Protein AF-A0AAN4Z5S1-F1 (afdb_monomer)

Sequence (90 aa):
MIIVLGIVCNATSNEWIWADGSPVDYRPPGFSGHLNQPCTPNGEWYYNRRDANTIHEGYWYHYTGEATVNYDIHCVTELKKSLRFMRMTA

InterPro domains:
  IPR050976 Snake venom C-type lectin-like [PTHR22991] (3-80)

Mean predicted aligned error: 9.82 Å

Radius of gyration: 14.37 Å; Cα contacts (8 Å, |Δi|>4): 118; chains: 1; bounding box: 27×37×32 Å

pLDDT: mean 77.1, std 17.48, range [33.59, 96.06]

Secondary structure (DSSP, 8-state):
-EEEE-EEEETTTTEEEETTS-B-----SSB-GGGGS---TT-EEEEES--TT-S-TT-EEEE-S-----------S---GGG-------

Solvent-accessible surface area (backbone atoms only — not comparable to full-atom values): 6011 Å² total; per-residue (Å²): 81,78,41,82,44,65,46,36,52,38,86,86,81,38,38,59,21,34,74,88,71,46,75,66,80,81,76,66,99,37,62,43,72,64,78,82,43,71,41,52,86,81,42,45,33,30,38,31,72,47,46,102,90,54,98,53,70,58,26,33,46,70,50,76,74,99,68,93,78,90,79,93,84,78,90,70,94,70,73,65,82,85,72,83,73,85,85,86,79,134

Structure (mmCIF, N/CA/C/O backbone):
data_AF-A0AAN4Z5S1-F1
#
_entry.id   AF-A0AAN4Z5S1-F1
#
loop_
_atom_site.group_PDB
_atom_site.id
_atom_site.type_symbol
_atom_site.label_atom_id
_atom_site.label_alt_id
_atom_site.label_comp_id
_atom_site.label_asym_id
_atom_site.label_entity_id
_atom_site.label_seq_id
_atom_site.pdbx_PDB_ins_code
_atom_site.Cartn_x
_atom_site.Cartn_y
_atom_site.Cartn_z
_atom_site.occupancy
_atom_site.B_iso_or_equiv
_atom_site.auth_seq_id
_atom_site.auth_comp_id
_atom_site.auth_asym_id
_atom_site.auth_atom_id
_atom_site.pdbx_PDB_model_num
ATOM 1 N N . MET A 1 1 ? 4.394 0.923 -15.919 1.00 67.5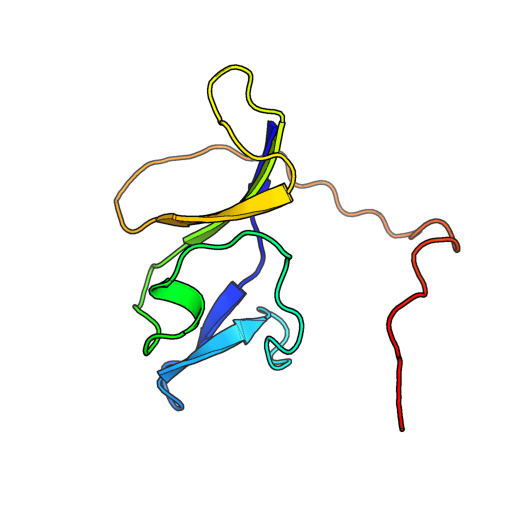6 1 MET A N 1
ATOM 2 C CA . MET A 1 1 ? 3.111 0.279 -15.573 1.00 67.56 1 MET A CA 1
ATOM 3 C C . MET A 1 1 ? 2.945 0.318 -14.067 1.00 67.56 1 MET A C 1
ATOM 5 O O . MET A 1 1 ? 3.784 -0.222 -13.349 1.00 67.56 1 MET A O 1
ATOM 9 N N . ILE A 1 2 ? 1.885 0.980 -13.619 1.00 75.94 2 ILE A N 1
ATOM 10 C CA . ILE A 1 2 ? 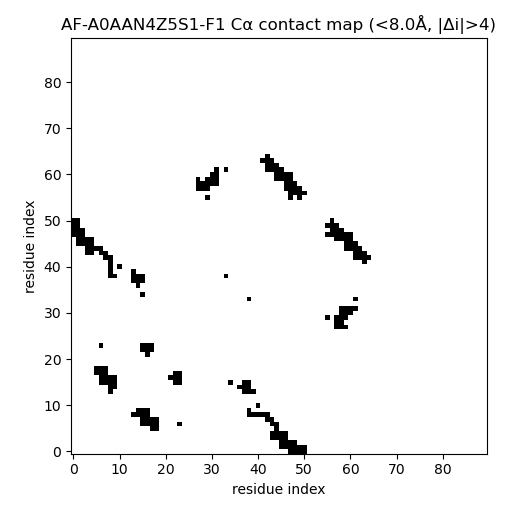1.548 1.199 -12.213 1.00 75.94 2 ILE A CA 1
ATOM 11 C C . ILE A 1 2 ? 0.365 0.293 -11.872 1.00 75.94 2 ILE A C 1
ATOM 13 O O . ILE A 1 2 ? -0.564 0.177 -12.667 1.00 75.94 2 ILE A O 1
ATOM 17 N N . ILE A 1 3 ? 0.417 -0.360 -10.716 1.00 82.38 3 ILE A N 1
ATOM 18 C CA . ILE A 1 3 ? -0.682 -1.161 -10.172 1.00 82.38 3 ILE A CA 1
ATOM 19 C C . ILE A 1 3 ? -1.149 -0.488 -8.886 1.00 82.38 3 ILE A C 1
ATOM 21 O O . ILE A 1 3 ? -0.326 -0.226 -8.014 1.00 82.38 3 ILE A O 1
ATOM 25 N N . VAL A 1 4 ? -2.449 -0.231 -8.756 1.00 85.25 4 VAL A N 1
ATOM 26 C CA . VAL A 1 4 ? -3.033 0.250 -7.497 1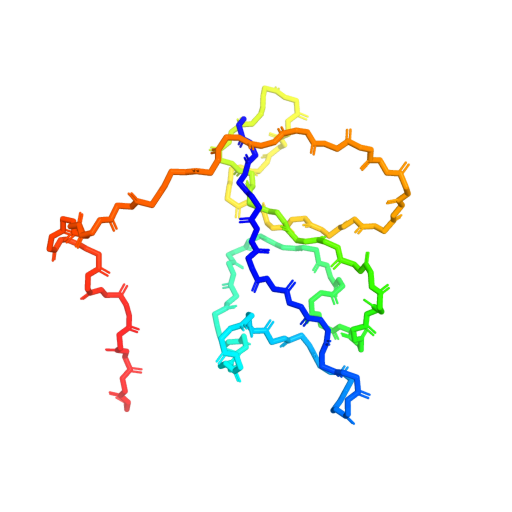.00 85.25 4 VAL A CA 1
ATOM 27 C C . VAL A 1 4 ? -2.991 -0.872 -6.467 1.00 85.25 4 VAL A C 1
ATOM 29 O O . VAL A 1 4 ? -3.382 -2.005 -6.750 1.00 85.25 4 VAL A O 1
ATOM 32 N N . LEU A 1 5 ? -2.504 -0.558 -5.273 1.00 89.12 5 LEU A N 1
ATOM 33 C CA . LEU A 1 5 ? -2.547 -1.446 -4.123 1.00 89.12 5 LEU A CA 1
ATOM 34 C C . LEU A 1 5 ? -3.796 -1.123 -3.310 1.00 89.12 5 LEU A C 1
ATOM 36 O O . LEU A 1 5 ? -4.055 0.034 -2.995 1.00 89.12 5 LEU A O 1
ATOM 40 N N . GLY A 1 6 ? -4.548 -2.152 -2.924 1.00 90.88 6 GLY A N 1
ATOM 41 C CA . GLY A 1 6 ? -5.714 -2.009 -2.052 1.00 90.88 6 GLY A CA 1
ATOM 42 C C . GLY A 1 6 ? -5.335 -1.765 -0.591 1.00 90.88 6 GLY A C 1
ATOM 43 O O . GLY A 1 6 ? -5.845 -2.465 0.272 1.00 90.88 6 GLY A O 1
ATOM 44 N N . ILE A 1 7 ? -4.405 -0.851 -0.314 1.00 93.31 7 ILE A N 1
ATOM 45 C CA . ILE A 1 7 ? -4.028 -0.441 1.043 1.00 93.31 7 ILE A CA 1
ATOM 46 C C . ILE A 1 7 ? -4.832 0.805 1.390 1.00 93.31 7 ILE A C 1
ATOM 48 O O . ILE A 1 7 ? -4.847 1.768 0.627 1.00 93.31 7 ILE A O 1
ATOM 52 N N . VAL A 1 8 ? -5.484 0.787 2.545 1.00 94.00 8 VAL A N 1
ATOM 53 C CA . VAL A 1 8 ? -6.364 1.852 3.024 1.00 94.00 8 VAL A CA 1
ATOM 54 C C . VAL A 1 8 ? -6.003 2.245 4.453 1.00 94.00 8 VAL A C 1
ATOM 56 O O . VAL A 1 8 ? -5.346 1.499 5.181 1.00 94.00 8 VAL A O 1
ATOM 59 N N . CYS A 1 9 ? -6.424 3.440 4.858 1.00 94.75 9 CYS A N 1
ATOM 60 C CA . CYS A 1 9 ? -6.231 3.931 6.216 1.00 94.75 9 CYS A CA 1
ATOM 61 C C . CYS A 1 9 ? -7.371 3.449 7.124 1.00 94.75 9 CYS A C 1
ATOM 63 O O . CYS A 1 9 ? -8.539 3.757 6.873 1.00 94.75 9 CYS A O 1
ATOM 65 N N . ASN A 1 10 ? -7.050 2.714 8.190 1.00 94.75 10 ASN A N 1
ATOM 66 C CA . ASN A 1 10 ? -8.012 2.397 9.240 1.00 94.75 10 ASN A CA 1
ATOM 67 C C . ASN A 1 10 ? -8.188 3.619 10.149 1.00 94.75 10 ASN A C 1
ATOM 69 O O . ASN A 1 10 ? -7.320 3.918 10.963 1.00 94.75 10 ASN A O 1
ATOM 73 N N . ALA A 1 11 ? -9.325 4.307 10.050 1.00 89.50 11 ALA A N 1
ATOM 74 C CA . ALA A 1 11 ? -9.576 5.524 10.826 1.00 89.50 11 ALA A CA 1
ATOM 75 C C . ALA A 1 11 ? -9.659 5.295 12.350 1.00 89.50 11 ALA A C 1
ATOM 77 O O . ALA A 1 11 ? -9.511 6.243 13.115 1.00 89.50 11 ALA A O 1
ATOM 78 N N . THR A 1 12 ? -9.908 4.061 12.803 1.00 92.81 12 THR A N 1
ATOM 79 C CA . THR A 1 12 ? -9.990 3.729 14.232 1.00 92.81 12 THR A CA 1
ATOM 80 C C . THR A 1 12 ? -8.614 3.464 14.835 1.00 92.81 12 THR A C 1
ATOM 82 O O . THR A 1 12 ? -8.322 3.995 15.903 1.00 92.81 12 THR A O 1
ATOM 85 N N . SER A 1 13 ? -7.771 2.659 14.178 1.00 93.31 13 SER A N 1
ATOM 86 C CA . SER A 1 13 ? -6.417 2.352 14.676 1.00 93.31 13 SER A CA 1
ATOM 87 C C . SER A 1 13 ? -5.345 3.328 14.190 1.00 93.31 13 SER A C 1
ATOM 89 O O . SER A 1 13 ? -4.263 3.372 14.765 1.00 93.31 13 SER A O 1
ATOM 91 N N . ASN A 1 14 ? -5.649 4.139 13.174 1.00 93.69 14 ASN A N 1
ATOM 92 C CA . ASN A 1 14 ? -4.713 5.030 12.489 1.00 93.69 14 ASN A CA 1
ATOM 93 C C . ASN A 1 14 ? -3.546 4.289 11.799 1.00 93.69 14 ASN A C 1
ATOM 95 O O . ASN A 1 14 ? -2.441 4.819 11.661 1.00 93.69 14 ASN A O 1
ATOM 99 N N . GLU A 1 15 ? -3.797 3.054 11.357 1.00 94.69 15 GLU A N 1
ATOM 100 C CA . GLU A 1 15 ? -2.821 2.177 10.704 1.00 94.69 15 GLU A CA 1
ATOM 101 C C . GLU A 1 15 ? -3.199 1.879 9.249 1.00 94.69 15 GLU A C 1
ATOM 103 O O . GLU A 1 15 ? -4.375 1.835 8.877 1.00 94.69 15 GLU A O 1
ATOM 108 N N . TRP A 1 16 ? -2.185 1.619 8.422 1.00 95.31 16 TRP A N 1
ATOM 109 C CA . TRP A 1 16 ? -2.382 1.077 7.081 1.00 95.31 16 TRP A CA 1
ATOM 110 C C . TRP A 1 16 ? -2.827 -0.389 7.157 1.00 95.31 16 TRP A C 1
ATOM 112 O O . TRP A 1 16 ? -2.149 -1.221 7.761 1.00 95.31 16 TRP A O 1
ATOM 122 N N . ILE A 1 17 ? -3.941 -0.708 6.501 1.00 96.06 17 ILE A N 1
ATOM 123 C CA . ILE A 1 17 ? -4.502 -2.062 6.387 1.00 96.06 17 ILE A CA 1
ATOM 124 C C . ILE A 1 17 ? -4.794 -2.385 4.924 1.00 96.06 17 ILE A C 1
ATOM 126 O O . ILE A 1 17 ? -4.933 -1.486 4.094 1.00 96.06 17 ILE A O 1
ATOM 130 N N . TRP A 1 18 ? -4.920 -3.663 4.592 1.00 94.00 18 TRP A N 1
ATOM 131 C CA . TRP A 1 18 ? -5.510 -4.048 3.317 1.00 94.00 18 TRP A CA 1
ATOM 132 C C . TRP A 1 18 ? -7.013 -3.746 3.318 1.00 94.00 18 TRP A C 1
ATOM 134 O O . TRP A 1 18 ? -7.670 -3.750 4.359 1.00 94.00 18 TRP A O 1
ATOM 144 N N . ALA A 1 19 ? -7.577 -3.502 2.138 1.00 92.19 19 ALA A N 1
ATOM 145 C CA . ALA A 1 19 ? -8.990 -3.182 1.950 1.00 92.19 19 ALA A CA 1
ATOM 146 C C . ALA A 1 19 ? -9.939 -4.313 2.395 1.00 92.19 19 ALA A C 1
ATOM 148 O O . ALA A 1 19 ? -11.128 -4.070 2.582 1.00 92.19 19 ALA A O 1
ATOM 149 N N . ASP A 1 20 ? -9.428 -5.534 2.582 1.00 90.00 20 ASP A N 1
ATOM 150 C CA . ASP A 1 20 ? -10.164 -6.667 3.154 1.00 90.00 20 ASP A CA 1
ATOM 151 C C . ASP A 1 20 ? -10.153 -6.700 4.698 1.00 90.00 20 ASP A C 1
ATOM 153 O O . ASP A 1 20 ? -10.754 -7.588 5.302 1.00 90.00 20 ASP A O 1
ATOM 157 N N . GLY A 1 21 ? -9.489 -5.736 5.343 1.00 91.31 21 GLY A N 1
ATOM 158 C CA . GLY A 1 21 ? -9.357 -5.634 6.794 1.00 91.31 21 GLY A CA 1
ATOM 159 C C . GLY A 1 21 ? -8.143 -6.356 7.377 1.00 91.31 21 GLY A C 1
ATOM 160 O O . GLY A 1 21 ? -7.890 -6.229 8.575 1.00 91.31 21 GLY A O 1
ATOM 161 N N . SER A 1 22 ? -7.381 -7.103 6.573 1.00 92.81 22 SER A N 1
ATOM 162 C CA . SER A 1 22 ? -6.164 -7.761 7.047 1.00 92.81 22 SER A CA 1
ATOM 163 C C . SER A 1 22 ? -5.035 -6.748 7.303 1.00 92.81 22 SER A C 1
ATOM 165 O O . SER A 1 22 ? -4.964 -5.700 6.650 1.00 92.81 22 SER A O 1
ATOM 167 N N . PRO A 1 23 ? -4.141 -7.016 8.272 1.00 93.94 23 PRO A N 1
ATOM 168 C CA . PRO A 1 23 ? -3.015 -6.130 8.536 1.00 93.94 23 PRO A CA 1
ATOM 169 C C . PRO A 1 23 ? -2.044 -6.124 7.351 1.00 93.94 23 PRO A C 1
ATOM 171 O O . PRO A 1 23 ? -1.799 -7.161 6.734 1.00 93.94 23 PRO A O 1
ATOM 174 N N . VAL A 1 24 ? -1.427 -4.974 7.061 1.00 93.19 24 VAL A N 1
ATOM 175 C CA . VAL A 1 24 ? -0.272 -4.954 6.153 1.00 93.19 24 VAL A CA 1
ATOM 176 C C . VAL A 1 24 ? 0.924 -5.502 6.928 1.00 93.19 24 VAL A C 1
ATOM 178 O O . VAL A 1 24 ? 1.577 -4.777 7.680 1.00 93.19 24 VAL A O 1
ATOM 181 N N . ASP A 1 25 ? 1.222 -6.782 6.750 1.00 91.00 25 ASP A N 1
ATOM 182 C CA . ASP A 1 25 ? 2.329 -7.511 7.385 1.00 91.00 25 ASP A CA 1
ATOM 183 C C . ASP A 1 25 ? 3.528 -7.715 6.440 1.00 91.00 25 ASP A C 1
ATOM 185 O O . ASP A 1 25 ? 4.671 -7.818 6.881 1.00 91.00 25 ASP A O 1
ATOM 189 N N . TYR A 1 26 ? 3.296 -7.674 5.128 1.00 87.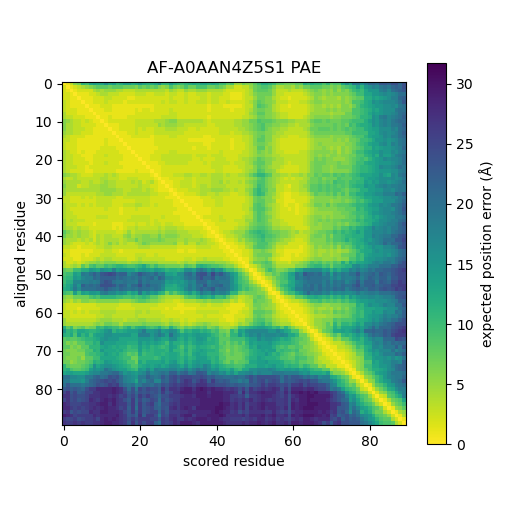94 26 TYR A N 1
ATOM 190 C CA . TYR A 1 26 ? 4.344 -7.661 4.114 1.00 87.94 26 TYR A CA 1
ATOM 191 C C . TYR A 1 26 ? 4.933 -6.255 3.913 1.00 87.94 26 TYR A C 1
ATOM 193 O O . TYR A 1 26 ? 4.217 -5.253 3.845 1.00 87.94 26 TYR A O 1
ATOM 201 N N . ARG A 1 27 ? 6.262 -6.170 3.788 1.00 86.88 27 ARG A N 1
ATOM 202 C CA . ARG A 1 27 ? 6.989 -4.961 3.374 1.00 86.88 27 ARG A CA 1
ATOM 203 C C . ARG A 1 27 ? 7.867 -5.319 2.173 1.00 86.88 27 ARG A C 1
ATOM 205 O O . ARG A 1 27 ? 8.694 -6.225 2.301 1.00 86.88 27 ARG A O 1
ATOM 212 N N . PRO A 1 28 ? 7.708 -4.664 1.010 1.00 86.00 28 PRO A N 1
ATOM 213 C CA . PRO A 1 28 ? 8.596 -4.912 -0.120 1.00 86.00 28 PRO A CA 1
ATOM 214 C C . PRO A 1 28 ? 10.018 -4.409 0.197 1.00 86.00 28 PRO A C 1
ATOM 216 O O . PRO A 1 28 ? 10.197 -3.594 1.101 1.00 86.00 28 PRO A O 1
ATOM 219 N N . PRO A 1 29 ? 11.043 -4.814 -0.570 1.00 85.19 29 PRO A N 1
ATOM 220 C CA . PRO A 1 29 ? 12.402 -4.289 -0.406 1.00 85.19 29 PRO A CA 1
ATOM 221 C C . PRO A 1 29 ? 12.515 -2.767 -0.605 1.00 85.19 29 PRO A C 1
ATOM 223 O O . PRO A 1 29 ? 13.405 -2.139 -0.039 1.00 85.19 29 PRO A O 1
ATOM 226 N N . GLY A 1 30 ? 11.622 -2.174 -1.406 1.00 87.94 30 GLY A N 1
ATOM 227 C CA . GLY A 1 30 ? 11.552 -0.735 -1.643 1.00 87.94 30 GLY A CA 1
ATOM 228 C C . GLY A 1 30 ? 10.139 -0.204 -1.429 1.00 87.94 30 GLY A C 1
ATOM 229 O O . GLY A 1 30 ? 9.194 -0.667 -2.063 1.00 87.94 30 GLY A O 1
ATOM 230 N N . PHE A 1 31 ? 9.990 0.778 -0.545 1.00 90.62 31 PHE A N 1
ATOM 231 C CA . PHE A 1 31 ? 8.714 1.439 -0.285 1.00 90.62 31 PHE A CA 1
ATOM 232 C C . PHE A 1 31 ? 8.901 2.859 0.246 1.00 90.62 31 PHE A C 1
ATOM 234 O O . PHE A 1 31 ? 9.960 3.227 0.761 1.00 90.62 31 PHE A O 1
ATOM 241 N N . SER A 1 32 ? 7.844 3.657 0.124 1.00 91.38 32 SER A N 1
ATOM 242 C CA . SER A 1 32 ? 7.727 4.980 0.727 1.00 91.38 32 SER A CA 1
ATOM 243 C C . SER A 1 32 ? 7.707 4.882 2.249 1.00 91.38 32 SER A C 1
ATOM 245 O O . SER A 1 32 ? 6.915 4.131 2.817 1.00 91.38 32 SER A O 1
ATOM 247 N N . GLY A 1 33 ? 8.505 5.713 2.926 1.00 92.06 33 GLY A N 1
ATOM 248 C CA . GLY A 1 33 ? 8.564 5.765 4.393 1.00 92.06 33 GLY A CA 1
ATOM 249 C C . GLY A 1 33 ? 7.224 6.070 5.080 1.00 92.06 33 GLY A C 1
ATOM 250 O O . GLY A 1 33 ? 7.079 5.793 6.267 1.00 92.06 33 GLY A O 1
ATOM 251 N N . HIS A 1 34 ? 6.227 6.556 4.331 1.00 92.38 34 HIS A N 1
ATOM 252 C CA . HIS A 1 34 ? 4.852 6.755 4.802 1.00 92.38 34 HIS A CA 1
ATOM 253 C C . HIS A 1 34 ? 4.190 5.464 5.306 1.00 92.38 34 HIS A C 1
ATOM 255 O O . HIS A 1 34 ? 3.274 5.536 6.118 1.00 92.38 34 HIS A O 1
ATOM 261 N N . LEU A 1 35 ? 4.671 4.286 4.885 1.00 92.81 35 LEU A N 1
ATOM 262 C CA . LEU A 1 35 ? 4.137 2.998 5.343 1.00 92.81 35 LEU A CA 1
ATOM 263 C C . LEU A 1 35 ? 4.430 2.739 6.830 1.00 92.81 35 LEU A C 1
ATOM 265 O O . LEU A 1 35 ? 3.765 1.920 7.455 1.00 92.81 35 LEU A O 1
ATOM 269 N N . ASN A 1 36 ? 5.426 3.436 7.384 1.00 93.12 36 ASN A N 1
ATOM 270 C CA . ASN A 1 36 ? 5.844 3.340 8.784 1.00 93.12 36 ASN A CA 1
ATOM 271 C C . ASN A 1 36 ? 5.334 4.515 9.635 1.00 93.12 36 ASN A C 1
ATOM 273 O O . ASN A 1 36 ? 5.794 4.704 10.758 1.00 93.12 36 ASN A O 1
ATOM 277 N N . GLN A 1 37 ? 4.448 5.339 9.083 1.00 93.25 37 GLN A N 1
ATOM 278 C CA . GLN A 1 37 ? 3.837 6.472 9.767 1.00 93.25 37 GLN A CA 1
ATOM 279 C C . GLN A 1 37 ? 2.350 6.189 9.993 1.00 93.25 37 GLN A C 1
ATOM 281 O O . GLN A 1 37 ? 1.787 5.337 9.296 1.00 93.25 37 GLN A O 1
ATOM 286 N N . PRO A 1 38 ? 1.700 6.903 10.930 1.00 93.94 38 PRO A N 1
ATOM 287 C CA . PRO A 1 38 ? 0.249 6.882 11.027 1.00 93.94 38 PRO A CA 1
ATOM 288 C C . PRO A 1 38 ? -0.380 7.183 9.665 1.00 93.94 38 PRO A C 1
ATOM 290 O O . PRO A 1 38 ? 0.109 8.045 8.924 1.00 93.94 38 PRO A O 1
ATOM 293 N N . CYS A 1 39 ? -1.422 6.437 9.308 1.00 93.19 39 CYS A N 1
ATOM 294 C CA . CYS A 1 39 ? -1.992 6.550 7.975 1.00 93.19 39 CYS A CA 1
ATOM 295 C C . CYS A 1 39 ? -2.676 7.904 7.771 1.00 93.19 39 CYS A C 1
ATOM 297 O O . CYS A 1 39 ? -3.112 8.568 8.708 1.00 93.19 39 CYS A O 1
ATOM 299 N N . THR A 1 40 ? -2.750 8.342 6.517 1.00 89.56 40 THR A N 1
ATOM 300 C CA . THR A 1 40 ? -3.463 9.572 6.162 1.00 89.56 40 THR A CA 1
ATOM 301 C C . THR A 1 40 ? -4.737 9.198 5.410 1.00 89.56 40 THR A C 1
ATOM 303 O O . THR A 1 40 ? -4.667 8.397 4.471 1.00 89.56 40 THR A O 1
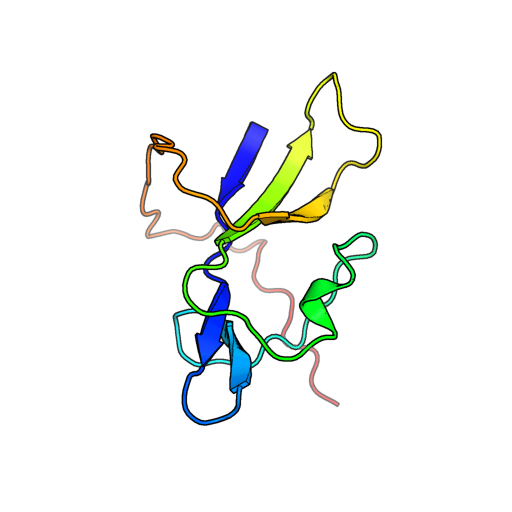ATOM 306 N N . PRO A 1 41 ? -5.904 9.752 5.788 1.00 83.62 41 PRO A N 1
ATOM 307 C CA . PRO A 1 41 ? -7.115 9.608 4.993 1.00 83.62 41 PRO A CA 1
ATOM 308 C C . PRO A 1 41 ? -6.861 10.051 3.547 1.00 83.62 41 PRO A C 1
ATOM 310 O O . PRO A 1 41 ? -6.159 11.034 3.317 1.00 83.62 41 PRO A O 1
ATOM 313 N N . ASN A 1 42 ? -7.438 9.335 2.582 1.00 83.75 42 ASN A N 1
ATOM 314 C CA . ASN A 1 42 ? -7.296 9.596 1.141 1.00 83.75 42 ASN A CA 1
ATOM 315 C C . ASN A 1 42 ? -5.879 9.391 0.564 1.00 83.75 42 ASN A C 1
ATOM 317 O O . ASN A 1 42 ? -5.599 9.850 -0.540 1.00 83.75 42 ASN A O 1
ATOM 321 N N . GLY A 1 43 ? -4.978 8.721 1.288 1.00 86.44 43 GLY A N 1
ATOM 322 C CA . GLY A 1 43 ? -3.706 8.276 0.722 1.00 86.44 43 GLY A CA 1
ATOM 323 C C . GLY A 1 43 ? -3.887 7.038 -0.154 1.00 86.44 43 GLY A C 1
ATOM 324 O O . GLY A 1 43 ? -4.481 6.052 0.283 1.00 86.44 43 GLY A O 1
ATOM 325 N N . GLU A 1 44 ? -3.348 7.081 -1.371 1.00 88.88 44 GLU A N 1
ATOM 326 C CA . GLU A 1 44 ? -3.345 5.949 -2.298 1.00 88.88 44 GLU A CA 1
ATOM 327 C C . GLU A 1 44 ? -1.954 5.318 -2.392 1.00 88.88 44 GLU A C 1
ATOM 329 O O . GLU A 1 44 ? -0.919 5.994 -2.328 1.00 88.88 44 GLU A O 1
ATOM 334 N N . TRP A 1 45 ? -1.941 3.996 -2.551 1.00 91.06 45 TRP A N 1
ATOM 335 C CA . TRP A 1 45 ? -0.732 3.191 -2.639 1.00 91.06 45 TRP A CA 1
ATOM 336 C C . TRP A 1 45 ? -0.631 2.510 -3.985 1.00 91.06 45 TRP A C 1
ATOM 338 O O . TRP A 1 45 ? -1.613 2.009 -4.534 1.00 91.06 45 TRP A O 1
ATOM 348 N N . TYR A 1 46 ? 0.591 2.420 -4.491 1.00 88.06 46 TYR A N 1
ATOM 349 C CA . TYR A 1 46 ? 0.819 1.871 -5.811 1.00 88.06 46 TYR A CA 1
ATOM 350 C C . TYR A 1 46 ? 2.123 1.098 -5.888 1.00 88.06 46 TYR A C 1
ATOM 352 O O . TYR A 1 46 ? 3.145 1.485 -5.323 1.00 88.06 46 TYR A O 1
ATOM 360 N N . TYR A 1 47 ? 2.092 0.033 -6.672 1.00 87.06 47 TYR A N 1
ATOM 361 C CA . TYR A 1 47 ? 3.239 -0.774 -7.032 1.00 87.06 47 TYR A CA 1
ATOM 362 C C . TYR A 1 47 ? 3.741 -0.387 -8.418 1.00 87.06 47 TYR A C 1
ATOM 364 O O . TYR A 1 47 ? 3.014 -0.472 -9.416 1.00 87.06 47 TYR A O 1
ATOM 372 N N . ASN A 1 48 ? 5.014 -0.008 -8.500 1.00 80.94 48 ASN A N 1
ATOM 373 C CA . ASN A 1 48 ? 5.657 0.247 -9.777 1.00 80.94 48 ASN A CA 1
ATOM 374 C C . ASN A 1 48 ? 6.277 -1.038 -10.340 1.00 80.94 48 ASN A C 1
ATOM 376 O O . ASN A 1 48 ? 7.289 -1.533 -9.844 1.00 80.94 48 ASN A O 1
ATOM 380 N N . ARG A 1 49 ? 5.678 -1.582 -11.406 1.00 70.25 49 ARG A N 1
ATOM 381 C CA . ARG A 1 49 ? 6.172 -2.812 -12.050 1.00 70.25 49 ARG A CA 1
ATOM 382 C C . ARG A 1 49 ? 7.360 -2.563 -12.984 1.00 70.25 49 ARG A C 1
ATOM 384 O O . ARG A 1 49 ? 8.096 -3.501 -13.257 1.00 70.25 49 ARG A O 1
ATOM 391 N N . ARG A 1 50 ? 7.481 -1.340 -13.507 1.00 64.44 50 ARG A N 1
ATOM 392 C CA . ARG A 1 50 ? 8.522 -0.808 -14.406 1.00 64.44 50 ARG A CA 1
ATOM 393 C C . ARG A 1 50 ? 7.962 0.476 -14.983 1.00 64.44 50 ARG A C 1
ATOM 395 O O . ARG A 1 50 ? 7.000 0.420 -15.754 1.00 64.44 50 ARG A O 1
ATOM 402 N N . ASP A 1 51 ? 8.550 1.607 -14.669 1.00 54.09 51 ASP A N 1
ATOM 403 C CA . ASP A 1 51 ? 8.406 2.808 -15.477 1.00 54.09 51 ASP A CA 1
ATOM 404 C C . ASP A 1 51 ? 9.814 3.193 -15.946 1.00 54.09 51 ASP A C 1
ATOM 406 O O . ASP A 1 51 ? 10.786 3.038 -15.210 1.00 54.09 51 ASP A O 1
ATOM 410 N N . ALA A 1 52 ? 9.923 3.586 -17.218 1.00 55.12 52 ALA A N 1
ATOM 411 C CA . ALA A 1 52 ? 11.181 3.959 -17.860 1.00 55.12 52 ALA A CA 1
ATOM 412 C C . ALA A 1 52 ? 11.871 5.140 -17.150 1.00 55.12 52 ALA A C 1
ATOM 414 O O . ALA A 1 52 ? 13.068 5.343 -17.334 1.00 55.12 52 ALA A O 1
ATOM 415 N N . ASN A 1 53 ? 11.126 5.873 -16.319 1.00 55.09 53 ASN A N 1
ATOM 416 C CA . ASN A 1 53 ? 11.588 7.034 -15.570 1.00 55.09 53 ASN A CA 1
ATOM 417 C C . ASN A 1 53 ? 11.766 6.784 -14.061 1.00 55.09 53 ASN A C 1
ATOM 419 O O . ASN A 1 53 ? 12.042 7.729 -13.325 1.00 55.09 53 ASN A O 1
ATOM 423 N N . THR A 1 54 ? 11.612 5.548 -13.566 1.00 57.25 54 THR A N 1
ATOM 424 C CA . THR A 1 54 ? 11.731 5.243 -12.128 1.00 57.25 54 THR A CA 1
ATOM 425 C C . THR A 1 54 ? 12.842 4.243 -11.833 1.00 57.25 54 THR A C 1
ATOM 427 O O . THR A 1 54 ? 13.006 3.229 -12.501 1.00 5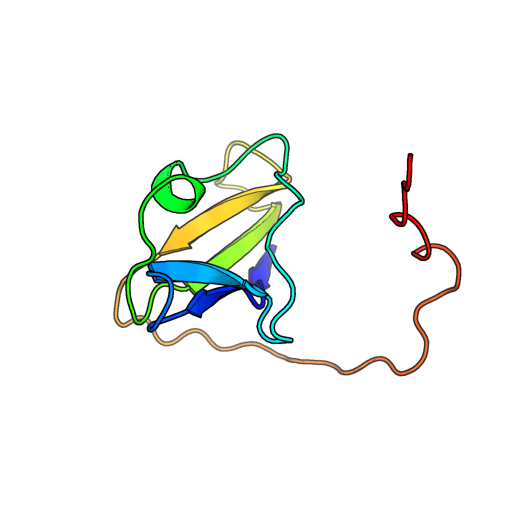7.25 54 THR A O 1
ATOM 430 N N . ILE A 1 55 ? 13.603 4.539 -10.780 1.00 55.75 55 ILE A N 1
ATOM 431 C CA . ILE A 1 55 ? 14.911 3.934 -10.488 1.00 55.75 55 ILE A CA 1
ATOM 432 C C . ILE A 1 55 ? 14.781 2.524 -9.867 1.00 55.75 55 ILE A C 1
ATOM 434 O O . ILE A 1 55 ? 15.748 1.764 -9.838 1.00 55.75 55 ILE A O 1
ATOM 438 N N . HIS A 1 56 ? 13.591 2.136 -9.391 1.00 63.00 56 HIS A N 1
ATOM 439 C CA . HIS A 1 56 ? 13.402 0.901 -8.624 1.00 63.00 56 HIS A CA 1
ATOM 440 C C . HIS A 1 56 ? 12.146 0.136 -9.054 1.00 63.00 56 HIS A C 1
ATOM 442 O O . HIS A 1 56 ? 11.020 0.494 -8.701 1.00 63.00 56 HIS A O 1
ATOM 448 N N . GLU A 1 57 ? 12.348 -0.954 -9.796 1.00 72.75 57 GLU A N 1
ATOM 449 C CA . GLU A 1 57 ? 11.316 -1.974 -9.984 1.00 72.75 57 GLU A CA 1
ATOM 450 C C . GLU A 1 57 ? 10.856 -2.493 -8.619 1.00 72.75 57 GLU A C 1
ATOM 452 O O . GLU A 1 57 ? 11.664 -2.752 -7.727 1.00 72.75 57 GLU A O 1
ATOM 457 N N . GLY A 1 58 ? 9.549 -2.647 -8.448 1.00 78.44 58 GLY A N 1
ATOM 458 C CA . GLY A 1 58 ? 8.982 -3.198 -7.227 1.00 78.44 58 GLY A CA 1
ATOM 459 C C . GLY A 1 58 ? 8.809 -2.207 -6.078 1.00 78.44 58 GLY A C 1
ATOM 460 O O . GLY A 1 58 ? 8.409 -2.621 -4.990 1.00 78.44 58 GLY A O 1
ATOM 461 N N . TYR A 1 59 ? 9.069 -0.915 -6.302 1.00 86.44 59 TYR A N 1
ATOM 462 C CA . TYR A 1 59 ? 8.888 0.115 -5.283 1.00 86.44 59 TYR A CA 1
ATOM 463 C C . TYR A 1 59 ? 7.406 0.420 -5.030 1.00 86.44 59 TYR A C 1
ATOM 465 O O . TYR A 1 59 ? 6.640 0.643 -5.975 1.00 86.44 59 TYR A O 1
ATOM 473 N N . TRP A 1 60 ? 7.009 0.461 -3.755 1.00 90.81 60 TRP A N 1
ATOM 474 C CA . TRP A 1 60 ? 5.680 0.920 -3.345 1.00 90.81 60 TRP A CA 1
ATOM 475 C C . TRP A 1 60 ? 5.705 2.413 -3.060 1.00 90.81 60 TRP A C 1
ATOM 477 O O . TRP A 1 60 ? 6.361 2.852 -2.115 1.00 90.81 60 TRP A O 1
ATOM 487 N N . TYR A 1 61 ? 4.978 3.197 -3.844 1.00 88.38 61 TYR A N 1
ATOM 488 C CA . TYR A 1 61 ? 4.874 4.632 -3.619 1.00 88.38 61 TYR A CA 1
ATOM 489 C C . TYR A 1 61 ? 3.509 5.001 -3.039 1.00 88.38 61 TYR A C 1
ATOM 491 O O . TYR A 1 61 ? 2.499 4.353 -3.310 1.00 88.38 61 TYR A O 1
ATOM 499 N N . HIS A 1 62 ? 3.525 6.045 -2.217 1.00 90.25 62 HIS A N 1
ATOM 500 C CA . HIS A 1 62 ? 2.357 6.648 -1.592 1.00 90.25 62 HIS A CA 1
ATOM 501 C C . HIS A 1 62 ? 2.141 8.019 -2.215 1.00 90.25 62 HIS A C 1
ATOM 503 O O . HIS A 1 62 ? 3.113 8.752 -2.425 1.00 90.25 62 HIS A O 1
ATOM 509 N N . TYR A 1 63 ? 0.892 8.364 -2.488 1.00 86.62 63 TYR A N 1
ATOM 510 C CA . TYR A 1 63 ? 0.521 9.666 -3.016 1.00 86.62 63 TYR A CA 1
ATOM 511 C C . TYR A 1 63 ? -0.715 10.195 -2.294 1.00 86.62 63 TYR A C 1
ATOM 513 O O . TYR A 1 63 ? -1.659 9.457 -2.023 1.00 86.62 63 TYR A O 1
ATOM 521 N N . THR A 1 64 ? -0.696 11.493 -2.015 1.00 83.62 64 THR A N 1
ATOM 522 C CA . THR A 1 64 ? -1.826 12.253 -1.480 1.00 83.62 64 THR A CA 1
ATOM 523 C C . THR A 1 64 ? -2.024 13.460 -2.382 1.00 83.62 64 THR A C 1
ATOM 525 O O . THR A 1 64 ? -1.161 14.339 -2.432 1.00 83.62 64 THR A O 1
ATOM 528 N N . GLY A 1 65 ? -3.129 13.496 -3.116 1.00 75.69 65 GLY A N 1
ATOM 529 C CA . GLY A 1 65 ? -3.463 14.588 -4.023 1.00 75.69 65 GLY A CA 1
ATOM 530 C C . GLY A 1 65 ? -4.698 14.269 -4.855 1.00 75.69 65 GLY A C 1
ATOM 531 O O . GLY A 1 65 ? -5.072 13.110 -5.008 1.00 75.69 65 GLY A O 1
ATOM 532 N N . GLU A 1 66 ? -5.328 15.305 -5.401 1.00 65.38 66 GLU A N 1
ATOM 533 C CA . GLU A 1 66 ? -6.455 15.163 -6.321 1.00 65.38 66 GLU A CA 1
ATOM 534 C C . GLU A 1 66 ? -5.922 14.974 -7.744 1.00 65.38 66 GLU A C 1
ATOM 536 O O . GLU A 1 66 ? -5.737 15.925 -8.501 1.00 65.38 66 GLU A O 1
ATOM 541 N N . ALA A 1 67 ? -5.629 13.727 -8.101 1.00 64.69 67 ALA A N 1
ATOM 542 C CA . ALA A 1 67 ? -5.336 13.341 -9.473 1.00 64.69 67 ALA A CA 1
ATOM 543 C C . ALA A 1 67 ? -6.377 12.317 -9.926 1.00 64.69 67 ALA A C 1
ATOM 545 O O . ALA A 1 67 ? -6.556 11.280 -9.294 1.00 64.69 67 ALA A O 1
ATOM 546 N N . THR A 1 68 ? -7.071 12.587 -11.033 1.00 63.50 68 THR A N 1
ATOM 547 C CA . THR A 1 68 ? -7.931 11.575 -11.653 1.00 63.50 68 THR A CA 1
ATOM 548 C C . THR A 1 68 ? -7.053 10.610 -12.433 1.00 63.50 68 THR A C 1
ATOM 550 O O . THR A 1 68 ? -6.475 10.980 -13.457 1.00 63.50 68 THR A O 1
ATOM 553 N N . VAL A 1 69 ? -6.964 9.367 -11.966 1.00 65.00 69 VAL A N 1
ATOM 554 C CA . VAL A 1 69 ? -6.282 8.294 -12.690 1.00 65.00 69 VAL A CA 1
ATOM 555 C C . VAL A 1 69 ? -7.311 7.253 -13.123 1.00 65.00 69 VAL A C 1
ATOM 557 O O . VAL A 1 69 ? -8.148 6.827 -12.332 1.00 65.00 69 VAL A O 1
ATOM 560 N N . ASN A 1 70 ? -7.272 6.869 -14.400 1.00 69.12 70 ASN A N 1
ATOM 561 C CA . ASN A 1 70 ? -8.151 5.841 -14.952 1.00 69.12 70 ASN A CA 1
ATOM 562 C C . ASN A 1 70 ? -7.447 4.482 -14.900 1.00 69.12 70 ASN A C 1
ATOM 564 O O . ASN A 1 70 ? -6.302 4.365 -15.344 1.00 69.12 70 ASN A O 1
ATOM 568 N N . TYR A 1 71 ? -8.142 3.463 -14.393 1.00 67.31 71 TYR A N 1
ATOM 569 C CA . TYR A 1 71 ? -7.640 2.094 -14.304 1.00 67.31 71 TYR A CA 1
ATOM 570 C C . TYR A 1 71 ? -8.638 1.111 -14.910 1.00 67.31 71 TYR A C 1
ATOM 572 O O . TYR A 1 71 ? -9.821 1.142 -14.576 1.00 67.31 71 TYR A O 1
ATOM 580 N N . ASP A 1 72 ? -8.138 0.186 -15.726 1.00 69.69 72 ASP A N 1
ATOM 581 C CA . ASP A 1 72 ? -8.899 -0.982 -16.160 1.00 69.69 72 ASP A CA 1
ATOM 582 C C . ASP A 1 72 ? -8.738 -2.102 -15.125 1.00 69.69 72 ASP A C 1
ATOM 584 O O . ASP A 1 72 ? -7.685 -2.739 -15.011 1.00 69.69 72 ASP A O 1
ATOM 588 N N . ILE A 1 73 ? -9.783 -2.319 -14.323 1.00 69.19 73 ILE A N 1
ATOM 589 C CA . ILE A 1 73 ? -9.809 -3.370 -13.303 1.00 69.19 73 ILE A CA 1
ATOM 590 C C . ILE A 1 73 ? -10.433 -4.628 -13.906 1.00 69.19 73 ILE A C 1
ATOM 592 O O . ILE A 1 73 ? -11.608 -4.648 -14.271 1.00 69.19 73 ILE A O 1
ATOM 596 N N . HIS A 1 74 ? -9.652 -5.706 -13.963 1.00 74.62 74 HIS A N 1
ATOM 597 C CA . HIS A 1 74 ? -10.115 -7.013 -14.420 1.00 74.62 74 HIS A CA 1
ATOM 598 C C . HIS A 1 74 ? -10.115 -8.017 -13.264 1.00 74.62 74 HIS A C 1
ATOM 600 O O . HIS A 1 74 ? -9.061 -8.364 -12.729 1.00 74.62 74 HIS A O 1
ATOM 606 N N . CYS A 1 75 ? -11.293 -8.524 -12.898 1.00 65.75 75 CYS A N 1
ATOM 607 C CA . CYS A 1 75 ? -11.415 -9.619 -11.940 1.00 65.75 75 CYS A CA 1
ATOM 608 C C . CYS A 1 75 ? -11.067 -10.946 -12.624 1.00 65.75 75 CYS A C 1
ATOM 610 O O . CYS A 1 75 ? -11.701 -11.324 -13.608 1.00 65.75 75 CYS A O 1
ATOM 612 N N . VAL A 1 76 ? -10.096 -11.681 -12.082 1.00 71.62 76 VAL A N 1
ATOM 613 C CA . VAL A 1 76 ? -9.811 -13.061 -12.495 1.00 71.62 76 VAL A CA 1
ATOM 614 C C . VAL A 1 76 ? -10.284 -14.018 -11.406 1.00 71.62 76 VAL A C 1
ATOM 616 O O . VAL A 1 76 ? -9.865 -13.925 -10.256 1.00 71.62 76 VAL A O 1
ATOM 619 N N . THR A 1 77 ? -11.182 -14.937 -11.753 1.00 67.06 77 THR A N 1
ATOM 620 C CA . THR A 1 77 ? -11.697 -15.966 -10.830 1.00 67.06 77 THR A CA 1
ATOM 621 C C . THR A 1 77 ? -10.732 -17.141 -10.669 1.00 67.06 77 THR A C 1
ATOM 623 O O . THR A 1 77 ? -10.838 -17.908 -9.714 1.00 67.06 77 THR A O 1
ATOM 626 N N . GLU A 1 78 ? -9.750 -17.261 -11.567 1.00 60.22 78 GLU A N 1
ATOM 627 C CA . GLU A 1 78 ? -8.688 -18.258 -11.505 1.00 60.22 78 GLU A CA 1
ATOM 628 C C . GLU A 1 78 ? -7.342 -17.588 -11.239 1.00 60.22 78 GLU A C 1
ATOM 630 O O . GLU A 1 78 ? -6.617 -17.175 -12.148 1.00 60.22 78 GLU A O 1
ATOM 635 N N . LEU A 1 79 ? -6.956 -17.524 -9.967 1.00 57.09 79 LEU A N 1
ATOM 636 C CA . LEU A 1 79 ? -5.545 -17.378 -9.640 1.00 57.09 79 LEU A CA 1
ATOM 637 C C . LEU A 1 79 ? -4.851 -18.649 -10.138 1.00 57.09 79 LEU A C 1
ATOM 639 O O . LEU A 1 79 ? -5.054 -19.726 -9.566 1.00 57.09 79 LEU A O 1
ATOM 643 N N . LYS A 1 80 ? -4.037 -18.549 -11.201 1.00 50.94 80 LYS A N 1
ATOM 644 C CA . LYS A 1 80 ? -3.127 -19.642 -11.570 1.00 50.94 80 LYS A CA 1
ATOM 645 C C . LYS A 1 80 ? 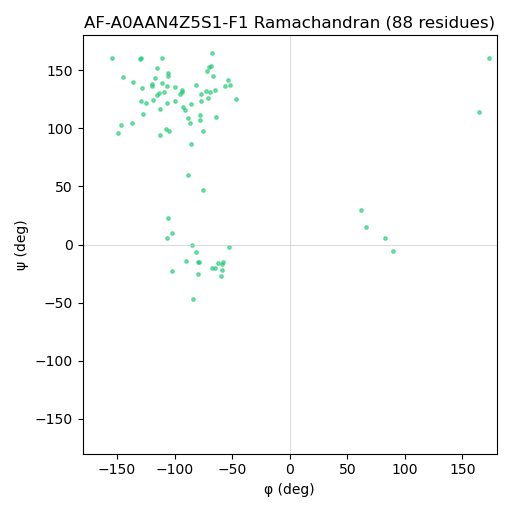-2.425 -20.081 -10.288 1.00 50.94 80 LYS A C 1
ATOM 647 O O . LYS A 1 80 ? -1.847 -19.261 -9.575 1.00 50.94 80 LYS A O 1
ATOM 652 N N . LYS A 1 81 ? -2.527 -21.377 -9.989 1.00 49.62 81 LYS A N 1
ATOM 653 C CA . LYS A 1 81 ? -2.148 -22.044 -8.728 1.00 49.62 81 LYS A CA 1
ATOM 654 C C . LYS A 1 81 ? -0.711 -21.772 -8.235 1.00 49.62 81 LYS A C 1
ATOM 656 O O . LYS A 1 81 ? -0.348 -22.255 -7.171 1.00 49.62 81 LYS A O 1
ATOM 66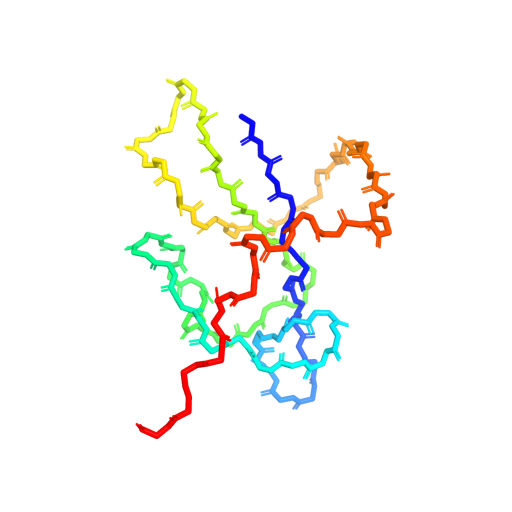1 N N . SER A 1 82 ? 0.094 -21.010 -8.973 1.00 47.97 82 SER A N 1
ATOM 662 C CA . SER A 1 82 ? 1.462 -20.610 -8.645 1.00 47.97 82 SER A CA 1
ATOM 663 C C . SER A 1 82 ? 1.583 -19.415 -7.686 1.00 47.97 82 SER A C 1
ATOM 665 O O . SER A 1 82 ? 2.692 -19.124 -7.264 1.00 47.97 82 SER A O 1
ATOM 667 N N . LEU A 1 83 ? 0.491 -18.731 -7.316 1.00 46.56 83 LEU A N 1
ATOM 668 C CA . LEU A 1 83 ? 0.504 -17.600 -6.362 1.00 46.56 83 LEU A CA 1
ATOM 669 C C . LEU A 1 83 ? -0.064 -17.952 -4.971 1.00 46.56 83 LEU A C 1
ATOM 671 O O . LEU A 1 83 ? -0.475 -17.078 -4.217 1.00 46.56 83 LEU A O 1
ATOM 675 N N . ARG A 1 84 ? -0.064 -19.240 -4.594 1.00 42.78 84 ARG A N 1
ATOM 676 C CA . ARG A 1 84 ? -0.269 -19.679 -3.199 1.00 42.78 84 ARG A CA 1
ATOM 677 C C . ARG A 1 84 ? 1.060 -19.738 -2.434 1.00 42.78 84 ARG A C 1
ATOM 679 O O . ARG A 1 84 ? 1.440 -20.794 -1.954 1.00 42.78 84 ARG A O 1
ATOM 686 N N . PHE A 1 85 ? 1.760 -18.616 -2.318 1.00 47.97 85 PHE A N 1
ATOM 687 C CA . PHE A 1 85 ? 2.865 -18.429 -1.368 1.00 47.97 85 PHE A CA 1
ATOM 688 C C . PHE A 1 85 ? 2.846 -16.936 -0.998 1.00 47.97 85 PHE A C 1
ATOM 690 O O . PHE A 1 85 ? 3.205 -16.107 -1.818 1.00 47.97 85 PHE A O 1
ATOM 697 N N . MET A 1 86 ? 2.226 -16.513 0.104 1.00 42.00 86 MET A N 1
ATOM 698 C CA . MET A 1 86 ? 2.771 -16.594 1.461 1.00 42.00 86 MET A CA 1
ATOM 699 C C . MET A 1 86 ? 1.655 -16.828 2.493 1.00 42.00 86 MET A C 1
ATOM 701 O O . MET A 1 86 ? 0.955 -15.913 2.904 1.00 42.00 86 MET A O 1
ATOM 705 N N . ARG A 1 87 ? 1.537 -18.066 2.974 1.00 38.97 87 ARG A N 1
ATOM 706 C CA . ARG A 1 87 ? 1.353 -18.316 4.407 1.00 38.97 87 ARG A CA 1
ATOM 707 C C . ARG A 1 87 ? 2.684 -18.894 4.867 1.00 38.97 87 ARG A C 1
ATOM 709 O O . ARG A 1 87 ? 2.953 -20.059 4.597 1.00 38.97 87 ARG A O 1
ATOM 716 N N . MET A 1 88 ? 3.536 -18.076 5.475 1.00 33.59 88 MET A N 1
ATOM 717 C CA . MET A 1 88 ? 4.614 -18.585 6.321 1.00 33.59 88 MET A CA 1
ATOM 718 C C . MET A 1 88 ? 4.181 -18.330 7.756 1.00 33.59 88 MET A C 1
ATOM 720 O O . MET A 1 88 ? 4.237 -17.211 8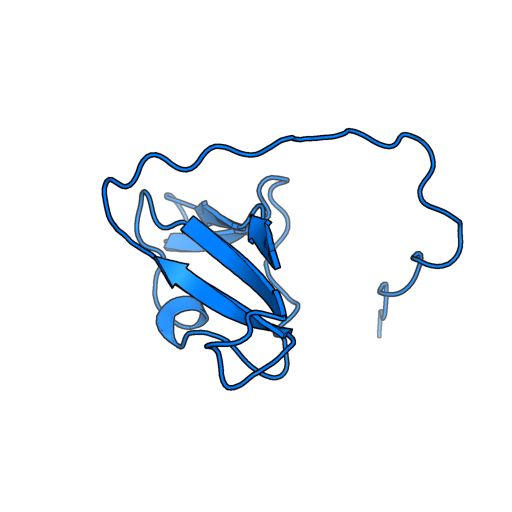.250 1.00 33.59 88 MET A O 1
ATOM 724 N N . THR A 1 89 ? 3.633 -19.373 8.366 1.00 35.41 89 THR A N 1
ATOM 725 C CA . THR A 1 89 ? 3.382 -19.450 9.802 1.00 35.41 89 THR A CA 1
ATOM 726 C C . THR A 1 89 ? 4.497 -20.251 10.457 1.00 35.41 89 THR A C 1
ATOM 728 O O . THR A 1 89 ? 4.791 -21.345 9.973 1.00 35.41 89 THR A O 1
ATOM 731 N N . ALA A 1 90 ? 4.951 -19.702 11.589 1.00 37.25 90 ALA A N 1
ATOM 732 C CA . ALA A 1 90 ? 5.870 -20.205 12.616 1.00 37.25 90 ALA A CA 1
ATOM 733 C C . ALA A 1 90 ? 7.358 -20.259 12.242 1.00 37.25 90 ALA A C 1
ATOM 735 O O . ALA A 1 90 ? 7.769 -21.171 11.494 1.00 37.25 90 ALA A O 1
#

Organism: NCBI:txid1317129

Foldseek 3Di:
DKDWFQWAQDPVVLAIDGVVRHRPPDDWPAEDPQNVPRHDHQKTKMAACDDVPDDDHGYIYIDHDDDDDDDDDDDDPDDPPVPPDDPPDD